Protein AF-A0A7X6XLP9-F1 (afdb_monomer_lite)

Secondary structure (DSSP, 8-state):
--HHHHHHHHHHHHHHHHHHHHHHHHHHHHHHHHHHHHHHT-----S-HHHHHHHHHHHHHHHHHHHHHHHHHHHHHHHHHHHHHHHHHHHHHHHHHHHHSHHHHHHHTTS-S---

pLDDT: mean 77.55, std 15.26, range [49.5, 96.88]

Structure (mmCIF, N/CA/C/O backbone):
data_AF-A0A7X6XLP9-F1
#
_entry.id   AF-A0A7X6XLP9-F1
#
loop_
_atom_site.group_PDB
_atom_site.id
_atom_site.type_symbol
_atom_site.label_atom_id
_atom_site.label_alt_id
_atom_site.label_comp_id
_atom_site.label_asym_id
_atom_site.label_entity_id
_atom_site.label_seq_id
_atom_site.pdbx_PDB_ins_code
_atom_site.Cartn_x
_atom_site.Cartn_y
_atom_site.Cartn_z
_atom_site.occupancy
_atom_site.B_iso_or_equiv
_atom_site.auth_seq_id
_atom_site.auth_comp_id
_atom_site.auth_asym_id
_atom_site.auth_atom_id
_atom_site.pdbx_PDB_model_num
ATOM 1 N N . MET A 1 1 ? -17.662 -9.8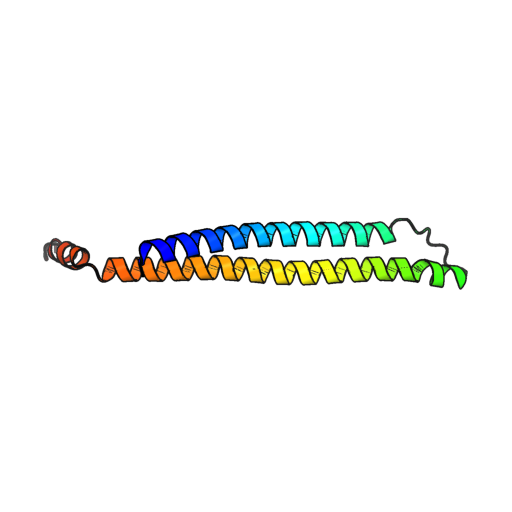88 25.840 1.00 50.38 1 MET A N 1
ATOM 2 C CA . MET A 1 1 ? -16.336 -9.571 25.262 1.00 50.38 1 MET A CA 1
ATOM 3 C C . MET A 1 1 ? -15.877 -8.255 25.860 1.00 50.38 1 MET A C 1
ATOM 5 O O . MET A 1 1 ? -16.664 -7.319 25.852 1.00 50.38 1 MET A O 1
ATOM 9 N N . ASP A 1 2 ? -14.660 -8.183 26.402 1.00 60.69 2 ASP A N 1
ATOM 10 C CA . ASP A 1 2 ? -14.146 -6.932 26.972 1.00 60.69 2 ASP A CA 1
ATOM 11 C C . ASP A 1 2 ? -13.896 -5.907 25.873 1.00 60.69 2 ASP A C 1
ATOM 13 O O . ASP A 1 2 ? -12.973 -6.030 25.066 1.00 60.69 2 ASP A O 1
ATOM 17 N N . VAL A 1 3 ? -14.722 -4.874 25.887 1.00 64.50 3 VAL A N 1
ATOM 18 C CA . VAL A 1 3 ? -14.728 -3.770 24.932 1.00 64.50 3 VAL A CA 1
ATOM 19 C C . VAL A 1 3 ? -13.387 -3.012 24.906 1.00 64.50 3 VAL A C 1
ATOM 21 O O . VAL A 1 3 ? -12.963 -2.498 23.874 1.00 64.50 3 VAL A O 1
ATOM 24 N N . SER A 1 4 ? -12.652 -2.994 26.020 1.00 69.62 4 SER A N 1
ATOM 25 C CA . SER A 1 4 ? -11.305 -2.409 26.088 1.00 69.62 4 SER A CA 1
ATOM 26 C C . SER A 1 4 ? -10.266 -3.209 25.292 1.00 69.62 4 SER A C 1
ATOM 28 O O . SER A 1 4 ? -9.350 -2.633 24.700 1.00 69.62 4 SER A O 1
ATOM 30 N N . ARG A 1 5 ? -10.411 -4.542 25.233 1.00 73.62 5 ARG A N 1
ATOM 31 C CA . ARG A 1 5 ? -9.497 -5.428 24.501 1.00 73.62 5 ARG A CA 1
ATOM 32 C C . ARG A 1 5 ? -9.724 -5.347 22.992 1.00 73.62 5 ARG A C 1
ATOM 34 O O . ARG A 1 5 ? -8.751 -5.412 22.244 1.00 73.62 5 ARG A O 1
ATOM 41 N N . SER A 1 6 ? -10.968 -5.186 22.537 1.00 76.38 6 SER A N 1
ATOM 42 C CA . SER A 1 6 ? -11.282 -5.016 21.109 1.00 76.38 6 SER A CA 1
ATOM 43 C C . SER A 1 6 ? -10.791 -3.672 20.562 1.00 76.38 6 SER A C 1
ATOM 45 O O . SER A 1 6 ? -10.174 -3.655 19.500 1.00 76.38 6 SER A O 1
ATOM 47 N N . VAL A 1 7 ? -10.955 -2.575 21.311 1.00 80.94 7 VAL A N 1
ATOM 48 C CA . VAL A 1 7 ? -10.457 -1.238 20.924 1.00 80.94 7 VAL A CA 1
ATOM 49 C C . VAL A 1 7 ? -8.933 -1.219 20.782 1.00 80.94 7 VAL A C 1
ATOM 51 O O . VAL A 1 7 ? -8.417 -0.776 19.756 1.00 80.94 7 VAL A O 1
ATOM 54 N N . ARG A 1 8 ? -8.197 -1.780 21.755 1.00 82.31 8 ARG A N 1
ATOM 55 C CA . ARG A 1 8 ? -6.728 -1.886 21.664 1.00 82.31 8 ARG A CA 1
ATOM 56 C C . ARG A 1 8 ? -6.277 -2.668 20.432 1.00 82.31 8 ARG A C 1
ATOM 58 O O . ARG A 1 8 ? -5.329 -2.265 19.768 1.00 82.31 8 ARG A O 1
ATOM 65 N N . ARG A 1 9 ? -6.962 -3.773 20.111 1.00 86.00 9 ARG A N 1
ATOM 66 C CA . ARG A 1 9 ? -6.656 -4.579 18.919 1.00 86.00 9 ARG A CA 1
ATOM 67 C C . ARG A 1 9 ? -6.886 -3.790 17.633 1.00 86.00 9 ARG A C 1
ATOM 69 O O . ARG A 1 9 ? -6.021 -3.816 16.768 1.00 86.00 9 ARG A O 1
ATOM 76 N N . LEU A 1 10 ? -7.998 -3.063 17.522 1.00 85.88 10 LEU A N 1
ATOM 77 C CA . LEU A 1 10 ? -8.297 -2.228 16.354 1.00 85.88 10 LEU A CA 1
ATOM 78 C C . LEU A 1 10 ? -7.266 -1.107 16.163 1.00 85.88 10 LEU A C 1
ATOM 80 O O . LEU A 1 10 ? -6.813 -0.886 15.041 1.00 85.88 10 LEU A O 1
ATOM 84 N N . GLN A 1 11 ? -6.818 -0.463 17.245 1.00 87.38 11 GLN A N 1
ATOM 85 C CA . GLN A 1 11 ? -5.723 0.512 17.179 1.00 87.38 11 GLN A CA 1
ATOM 86 C C . GLN A 1 11 ? -4.422 -0.123 16.677 1.00 87.38 11 GLN A C 1
ATOM 88 O O . GLN A 1 11 ? -3.792 0.410 15.764 1.00 87.38 11 GLN A O 1
ATOM 93 N N . SER A 1 12 ? -4.032 -1.282 17.218 1.00 88.38 12 SER A N 1
ATOM 94 C CA . SER A 1 12 ? -2.840 -2.000 16.748 1.00 88.38 12 SER A CA 1
ATOM 95 C C . SER A 1 12 ? -2.950 -2.416 15.277 1.00 88.38 12 SER A C 1
ATOM 97 O O . SER A 1 12 ? -1.970 -2.305 14.545 1.00 88.38 12 SER A O 1
ATOM 99 N N . ILE A 1 13 ? -4.134 -2.841 14.824 1.00 91.25 13 ILE A N 1
ATOM 100 C CA . ILE A 1 13 ? -4.395 -3.191 13.421 1.00 91.25 13 ILE A CA 1
ATOM 101 C C . ILE A 1 13 ? -4.268 -1.959 12.518 1.00 91.25 13 ILE A C 1
ATOM 103 O O . ILE A 1 13 ? -3.624 -2.052 11.479 1.00 91.25 13 ILE A O 1
ATOM 107 N N . SER A 1 14 ? -4.812 -0.802 12.912 1.00 89.81 14 SER A N 1
ATOM 108 C CA . SER A 1 14 ? -4.672 0.452 12.151 1.00 89.81 14 SER A CA 1
ATOM 109 C C . SER A 1 14 ? -3.203 0.864 11.996 1.00 89.81 14 SER A C 1
ATOM 111 O O . SER A 1 14 ? -2.755 1.186 10.894 1.00 89.81 14 SER A O 1
ATOM 113 N N . VAL A 1 15 ? -2.418 0.785 13.076 1.00 91.31 15 VAL A N 1
ATOM 114 C CA . VAL A 1 15 ? -0.975 1.065 13.027 1.00 91.31 15 VAL A CA 1
ATOM 115 C C . VAL A 1 15 ? -0.256 0.060 12.124 1.00 91.31 15 VAL A C 1
ATOM 117 O O . VAL A 1 15 ? 0.549 0.461 11.286 1.00 91.31 15 VAL A O 1
ATOM 120 N N . GLY A 1 16 ? -0.576 -1.231 12.244 1.00 91.44 16 GLY A N 1
ATOM 121 C CA . GLY A 1 16 ? -0.025 -2.278 11.383 1.00 91.44 16 GLY A CA 1
ATOM 122 C C . GLY A 1 16 ? -0.346 -2.053 9.903 1.00 91.44 16 GLY A C 1
ATOM 123 O O . GLY A 1 16 ? 0.552 -2.122 9.071 1.00 91.44 16 GLY A O 1
ATOM 124 N N . LEU A 1 17 ? -1.593 -1.704 9.573 1.00 91.38 17 LEU A N 1
ATOM 125 C CA . LEU A 1 17 ? -2.024 -1.383 8.209 1.00 91.38 17 LEU A CA 1
ATOM 126 C C . LEU A 1 17 ? -1.254 -0.196 7.626 1.00 91.38 17 LEU A C 1
ATOM 128 O O . LEU A 1 17 ? -0.844 -0.264 6.471 1.00 91.38 17 LEU A O 1
ATOM 132 N N . ARG A 1 18 ? -0.991 0.854 8.417 1.00 92.12 18 ARG A N 1
ATOM 133 C CA . ARG A 1 18 ? -0.147 1.981 7.980 1.00 92.12 18 ARG A CA 1
ATOM 134 C C . ARG A 1 18 ? 1.274 1.535 7.654 1.00 92.12 18 ARG A C 1
ATOM 136 O O . ARG A 1 18 ? 1.797 1.912 6.610 1.00 92.12 18 ARG A O 1
ATOM 143 N N . TRP A 1 19 ? 1.890 0.722 8.511 1.00 95.50 19 TRP A N 1
ATOM 144 C CA . TRP A 1 19 ? 3.225 0.178 8.243 1.00 95.50 19 TRP A CA 1
ATOM 145 C C . TRP A 1 19 ? 3.252 -0.673 6.974 1.00 95.50 19 TRP A C 1
ATOM 147 O O . TRP A 1 19 ? 4.118 -0.477 6.124 1.00 95.50 19 TRP A O 1
ATOM 157 N N . VAL A 1 20 ? 2.275 -1.567 6.811 1.00 93.88 20 VAL A N 1
ATOM 158 C CA . VAL A 1 20 ? 2.142 -2.397 5.607 1.00 93.88 20 VAL A CA 1
ATOM 159 C C . VAL A 1 20 ? 1.946 -1.528 4.366 1.00 93.88 20 VAL A C 1
ATOM 161 O O . VAL A 1 20 ? 2.590 -1.785 3.354 1.00 93.88 20 VAL A O 1
ATOM 164 N N . ALA A 1 21 ? 1.135 -0.469 4.442 1.00 93.31 21 ALA A N 1
ATOM 165 C CA . ALA A 1 21 ? 0.962 0.471 3.341 1.00 93.31 21 ALA A CA 1
ATOM 166 C C . ALA A 1 21 ? 2.312 1.069 2.916 1.00 93.31 21 ALA A C 1
ATOM 168 O O . ALA A 1 21 ? 2.682 0.985 1.747 1.00 93.31 21 ALA A O 1
ATOM 169 N N . TRP A 1 22 ? 3.091 1.611 3.854 1.00 95.75 22 TRP A N 1
ATOM 170 C CA . TRP A 1 22 ? 4.401 2.185 3.534 1.00 95.75 22 TRP A CA 1
ATOM 171 C C . TRP A 1 22 ? 5.369 1.168 2.923 1.00 95.75 22 TRP A C 1
ATOM 173 O O . TRP A 1 22 ? 6.080 1.505 1.979 1.00 95.75 22 TRP A O 1
ATOM 183 N N . ILE A 1 23 ? 5.357 -0.081 3.393 1.00 94.19 23 ILE A N 1
ATOM 184 C CA . ILE A 1 23 ? 6.155 -1.162 2.797 1.00 94.19 23 ILE A CA 1
ATOM 185 C C . ILE A 1 23 ? 5.721 -1.418 1.348 1.00 94.19 23 ILE A C 1
ATOM 187 O O . ILE A 1 23 ? 6.572 -1.492 0.463 1.00 94.19 23 ILE A O 1
ATOM 191 N N . VAL A 1 24 ? 4.412 -1.506 1.087 1.00 93.75 24 VAL A N 1
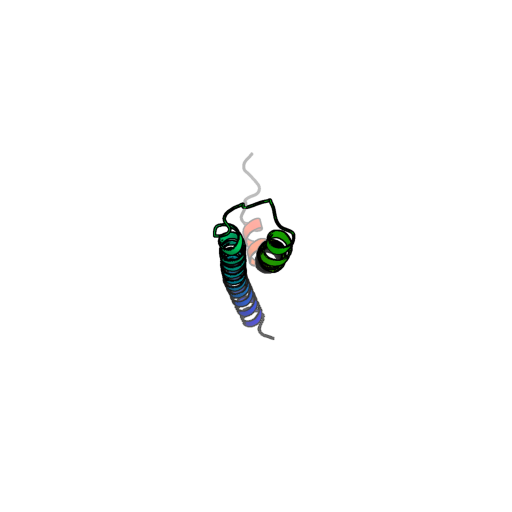ATOM 192 C CA . VAL A 1 24 ? 3.867 -1.684 -0.269 1.00 93.75 24 VAL A CA 1
ATOM 193 C C . VAL A 1 24 ? 4.313 -0.547 -1.186 1.00 93.75 24 VAL A C 1
ATOM 195 O O . VAL A 1 24 ? 4.748 -0.811 -2.306 1.00 93.75 24 VAL A O 1
ATOM 198 N N . LEU A 1 25 ? 4.275 0.700 -0.709 1.00 93.50 25 LEU A N 1
ATOM 199 C CA . LEU A 1 25 ? 4.726 1.851 -1.489 1.00 93.50 25 LEU A CA 1
ATOM 200 C C . LEU A 1 25 ? 6.217 1.755 -1.831 1.00 93.50 25 LEU A C 1
ATOM 202 O O . LEU A 1 25 ? 6.592 1.961 -2.982 1.00 93.50 25 LEU A O 1
ATOM 206 N N . VAL A 1 26 ? 7.066 1.408 -0.861 1.00 95.00 26 VAL A N 1
ATOM 207 C CA . VAL A 1 26 ? 8.512 1.249 -1.092 1.00 95.00 26 VAL A CA 1
ATOM 208 C C . VAL A 1 26 ? 8.778 0.160 -2.130 1.00 95.00 26 VAL A C 1
ATOM 210 O O . VAL A 1 26 ? 9.541 0.384 -3.066 1.00 95.00 26 VAL A O 1
ATOM 213 N N . VAL A 1 27 ? 8.120 -0.996 -2.016 1.00 92.50 27 VAL A N 1
ATOM 214 C CA . VAL A 1 27 ? 8.260 -2.096 -2.986 1.00 92.50 27 VAL A CA 1
ATOM 215 C C . VAL A 1 27 ? 7.804 -1.662 -4.382 1.00 92.50 27 VAL A C 1
ATOM 217 O O . VAL A 1 27 ? 8.496 -1.937 -5.362 1.00 92.50 27 VAL A O 1
ATOM 220 N N . ALA A 1 28 ? 6.686 -0.941 -4.479 1.00 91.50 28 ALA A N 1
ATOM 221 C CA . ALA A 1 28 ? 6.173 -0.419 -5.743 1.00 91.50 28 ALA A CA 1
ATOM 222 C C . ALA A 1 28 ? 7.151 0.570 -6.399 1.00 91.50 28 ALA A C 1
ATOM 224 O O . ALA A 1 28 ? 7.394 0.493 -7.602 1.00 91.50 28 ALA A O 1
ATOM 225 N N . VAL A 1 29 ? 7.757 1.465 -5.611 1.00 92.69 29 VAL A N 1
ATOM 226 C CA . VAL A 1 29 ? 8.782 2.409 -6.085 1.00 92.69 29 VAL A CA 1
ATOM 227 C C . VAL A 1 29 ? 10.028 1.669 -6.569 1.00 92.69 29 VAL A C 1
ATOM 229 O O . VAL A 1 29 ? 10.536 1.974 -7.646 1.00 92.69 29 VAL A O 1
ATOM 232 N N . ILE A 1 30 ? 10.507 0.669 -5.823 1.00 91.38 30 ILE A N 1
ATOM 233 C CA . ILE A 1 30 ? 11.665 -0.138 -6.234 1.00 91.38 30 ILE A CA 1
ATOM 234 C C . ILE A 1 30 ? 11.380 -0.845 -7.563 1.00 91.38 30 ILE A C 1
ATOM 236 O O . ILE A 1 30 ? 12.219 -0.794 -8.459 1.00 91.38 30 ILE A O 1
ATOM 240 N N . ALA A 1 31 ? 10.196 -1.444 -7.725 1.00 86.06 31 ALA A N 1
ATOM 241 C CA . ALA A 1 31 ? 9.790 -2.093 -8.972 1.00 86.06 31 ALA A CA 1
ATOM 242 C C . ALA A 1 31 ? 9.727 -1.114 -10.160 1.00 86.06 31 ALA A C 1
ATOM 244 O O . ALA A 1 31 ? 10.101 -1.464 -11.280 1.00 86.06 31 ALA A O 1
ATOM 245 N N . ALA A 1 32 ? 9.297 0.128 -9.919 1.00 87.31 32 ALA A N 1
ATOM 246 C CA . ALA A 1 32 ? 9.303 1.180 -10.931 1.00 87.31 32 ALA A CA 1
ATOM 247 C C . ALA A 1 32 ? 10.732 1.539 -11.364 1.00 87.31 32 ALA A C 1
ATOM 249 O O . ALA A 1 32 ? 11.015 1.641 -12.557 1.00 87.31 32 ALA A O 1
ATOM 250 N N . ILE A 1 33 ? 11.642 1.706 -10.397 1.00 87.25 33 ILE A N 1
ATOM 251 C CA . ILE A 1 33 ? 13.043 2.068 -10.647 1.00 87.25 33 ILE A CA 1
ATOM 252 C C . ILE A 1 33 ? 13.760 0.954 -11.413 1.00 87.25 33 ILE A C 1
ATOM 254 O O . ILE A 1 33 ? 14.440 1.237 -12.399 1.00 87.25 33 ILE A O 1
ATOM 258 N N . THR A 1 34 ? 13.598 -0.307 -11.004 1.00 84.31 34 THR A N 1
ATOM 259 C CA . THR A 1 34 ? 14.219 -1.444 -11.700 1.00 84.31 34 THR A CA 1
ATOM 260 C C . THR A 1 34 ? 13.663 -1.610 -13.113 1.00 84.31 34 THR A C 1
ATOM 262 O O . THR A 1 34 ? 14.434 -1.838 -14.045 1.00 84.31 34 THR A O 1
ATOM 265 N N . GLY A 1 35 ? 12.355 -1.410 -13.305 1.00 79.56 35 GLY A N 1
ATOM 266 C CA . GLY A 1 35 ? 11.731 -1.388 -14.629 1.00 79.56 35 GLY A CA 1
ATOM 267 C C . GLY A 1 35 ? 12.240 -0.247 -15.519 1.00 79.56 35 GLY A C 1
ATOM 268 O O . GLY A 1 35 ? 12.481 -0.456 -16.705 1.00 79.56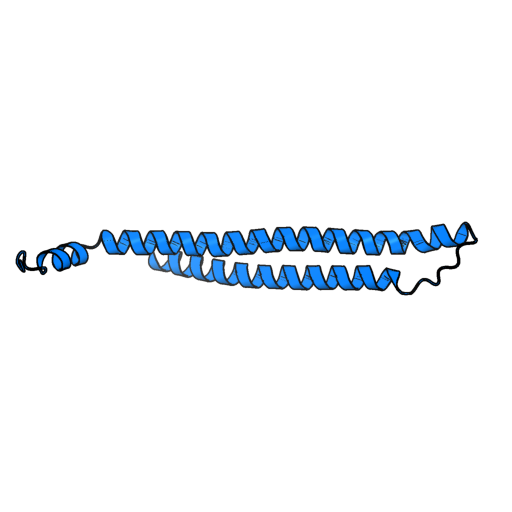 35 GLY A O 1
ATOM 269 N N . ALA A 1 36 ? 12.460 0.946 -14.957 1.00 75.81 36 ALA A N 1
ATOM 270 C CA . ALA A 1 36 ? 12.971 2.103 -15.694 1.00 75.81 36 ALA A CA 1
ATOM 271 C C . ALA A 1 36 ? 14.449 1.947 -16.097 1.00 75.81 36 ALA A C 1
ATOM 273 O O . ALA A 1 36 ? 14.817 2.281 -17.223 1.00 75.81 36 ALA A O 1
ATOM 274 N N . GLN A 1 37 ? 15.292 1.393 -15.218 1.00 73.75 37 GLN A N 1
ATOM 275 C CA . GLN A 1 37 ? 16.711 1.152 -15.515 1.00 73.75 37 GLN A CA 1
ATOM 276 C C . GLN A 1 37 ? 16.919 0.164 -16.668 1.00 73.75 37 GLN A C 1
ATOM 278 O O . GLN A 1 37 ? 17.899 0.292 -17.399 1.00 73.75 37 GLN A O 1
ATOM 283 N N . ALA A 1 38 ? 15.986 -0.768 -16.893 1.00 64.88 38 ALA A N 1
ATOM 284 C CA . ALA A 1 38 ? 16.040 -1.677 -18.037 1.00 64.88 38 ALA A CA 1
ATOM 285 C C . ALA A 1 38 ? 16.050 -0.937 -19.393 1.00 64.88 38 ALA A C 1
ATOM 287 O O . ALA A 1 38 ? 16.580 -1.461 -20.369 1.00 64.88 38 ALA A O 1
ATOM 288 N N . ILE A 1 39 ? 15.509 0.288 -19.456 1.00 61.69 39 ILE A N 1
ATOM 289 C CA . ILE A 1 39 ? 15.409 1.102 -20.678 1.00 61.69 39 ILE A CA 1
ATOM 290 C C . ILE A 1 39 ? 16.713 1.863 -20.967 1.00 61.69 39 ILE A C 1
ATOM 292 O O . ILE A 1 39 ? 17.066 2.062 -22.128 1.00 61.69 39 ILE A O 1
ATOM 296 N N . SER A 1 40 ? 17.451 2.281 -19.933 1.00 60.41 40 SER A N 1
ATOM 297 C CA . SER A 1 40 ? 18.574 3.225 -20.065 1.00 60.41 40 SER A CA 1
ATOM 298 C C . SER A 1 40 ? 19.851 2.655 -20.696 1.00 60.41 40 SER A C 1
ATOM 300 O O . SER A 1 40 ? 20.722 3.434 -21.071 1.00 60.41 40 SER A O 1
ATOM 302 N N . PHE A 1 41 ? 19.984 1.333 -20.840 1.00 58.62 41 PHE A N 1
ATOM 303 C CA . PHE A 1 41 ? 21.208 0.694 -21.354 1.00 58.62 41 PHE A CA 1
ATOM 304 C C . PHE A 1 41 ? 21.157 0.311 -22.840 1.00 58.62 41 PHE A C 1
ATOM 306 O O . PHE A 1 41 ? 22.080 -0.336 -23.333 1.00 58.62 41 PHE A O 1
ATOM 313 N N . VAL A 1 42 ? 20.107 0.695 -23.570 1.00 57.31 42 VAL A N 1
ATOM 314 C CA . VAL A 1 42 ? 19.966 0.341 -24.990 1.00 57.31 42 VAL A CA 1
ATOM 315 C C . VAL A 1 42 ? 20.446 1.491 -25.871 1.00 57.31 42 VAL A C 1
ATOM 317 O O . VAL A 1 42 ? 19.742 2.498 -25.974 1.00 57.31 42 VAL A O 1
ATOM 320 N N . PRO A 1 43 ? 21.602 1.371 -26.549 1.00 58.22 43 PRO A N 1
ATOM 321 C CA . PRO A 1 43 ? 21.954 2.310 -27.603 1.00 58.22 43 PRO A CA 1
ATOM 322 C C . PRO A 1 43 ? 20.888 2.257 -28.707 1.00 58.22 43 PRO A C 1
ATOM 324 O O . PRO A 1 43 ? 20.506 1.187 -29.190 1.00 58.22 43 PRO A O 1
ATOM 327 N N . VAL A 1 44 ? 20.365 3.429 -29.074 1.00 59.25 44 VAL A N 1
ATOM 328 C CA . VAL A 1 44 ? 19.326 3.584 -30.098 1.00 59.25 44 VAL A CA 1
ATOM 329 C C . VAL A 1 44 ? 19.969 3.432 -31.475 1.00 59.25 44 VAL A C 1
ATOM 331 O O . VAL A 1 44 ? 20.205 4.414 -32.164 1.00 59.25 44 VAL A O 1
ATOM 334 N N . ASP A 1 45 ? 20.255 2.196 -31.872 1.00 61.72 45 ASP A N 1
ATOM 335 C CA . ASP A 1 45 ? 20.603 1.874 -33.255 1.00 61.72 45 ASP A CA 1
ATOM 336 C C . ASP A 1 45 ? 19.330 1.376 -33.957 1.00 61.72 45 ASP A C 1
ATOM 338 O O . ASP A 1 45 ? 18.713 0.382 -33.546 1.00 61.72 45 ASP A O 1
ATOM 342 N N . VAL A 1 46 ? 18.818 2.173 -34.896 1.00 57.38 46 VAL A N 1
ATOM 343 C CA . VAL A 1 46 ? 17.438 2.090 -35.419 1.00 57.38 46 VAL A CA 1
ATOM 344 C C . VAL A 1 46 ? 17.302 1.248 -36.690 1.00 57.38 46 VAL A C 1
ATOM 346 O O . VAL A 1 46 ? 16.181 0.959 -37.097 1.00 57.38 46 VAL A O 1
ATOM 349 N N . ASP A 1 47 ? 18.403 0.752 -37.252 1.00 60.41 47 ASP A N 1
ATOM 350 C CA . ASP A 1 47 ? 18.414 0.314 -38.655 1.00 60.41 47 ASP A CA 1
ATOM 351 C C . ASP A 1 47 ? 18.325 -1.205 -38.892 1.00 60.41 47 ASP A C 1
ATOM 353 O O . ASP A 1 47 ? 18.614 -1.686 -39.985 1.00 60.41 47 ASP A O 1
ATOM 357 N N . SER A 1 48 ? 17.887 -2.013 -37.918 1.00 60.06 48 SER A N 1
ATOM 358 C CA . SER A 1 48 ? 17.753 -3.463 -38.139 1.00 60.06 48 SER A CA 1
ATOM 359 C C . SER A 1 48 ? 16.532 -4.095 -37.468 1.00 60.06 48 SER A C 1
ATOM 361 O O . SER A 1 48 ? 16.201 -3.806 -36.326 1.00 60.06 48 SER A O 1
ATOM 363 N N . VAL A 1 49 ? 15.870 -5.037 -38.151 1.00 57.94 49 VAL A N 1
ATOM 364 C CA . VAL A 1 49 ? 14.760 -5.845 -37.593 1.00 57.94 49 VAL A CA 1
ATOM 365 C C . VAL A 1 49 ? 15.205 -6.619 -36.335 1.00 57.94 49 VAL A C 1
ATOM 367 O O . VAL A 1 49 ? 14.408 -6.858 -35.426 1.00 57.94 49 VAL A O 1
ATOM 370 N N . SER A 1 50 ? 16.503 -6.924 -36.221 1.00 60.97 50 SER A N 1
ATOM 371 C CA . SER A 1 50 ? 17.137 -7.455 -35.008 1.00 60.97 50 SER A CA 1
ATOM 372 C C . SER A 1 50 ? 17.104 -6.490 -33.817 1.00 60.97 50 SER A C 1
ATOM 374 O O . SER A 1 50 ? 17.031 -6.949 -32.678 1.00 60.97 50 SER A O 1
ATOM 376 N N . SER A 1 51 ? 17.104 -5.171 -34.041 1.00 62.62 51 SER A N 1
ATOM 377 C CA . SER A 1 51 ? 17.045 -4.172 -32.966 1.00 62.62 51 SER A CA 1
ATOM 378 C C . SER A 1 51 ? 15.650 -4.063 -32.340 1.00 62.62 51 SER A C 1
ATOM 380 O O . SER A 1 51 ? 15.536 -3.775 -31.151 1.00 62.62 51 SER A O 1
ATOM 382 N N . ILE A 1 52 ? 14.584 -4.370 -33.089 1.00 64.19 52 ILE A N 1
ATOM 383 C CA . ILE A 1 52 ? 13.204 -4.390 -32.575 1.00 64.19 52 ILE A CA 1
ATOM 384 C C . ILE A 1 52 ? 12.989 -5.595 -31.650 1.00 64.19 52 ILE A C 1
ATOM 386 O O . ILE A 1 52 ? 12.488 -5.436 -30.536 1.00 64.19 52 ILE A O 1
ATOM 390 N N . LEU A 1 53 ? 13.425 -6.791 -32.068 1.00 62.50 53 LEU A N 1
ATOM 391 C CA . LEU A 1 53 ? 13.348 -8.008 -31.245 1.00 62.50 53 LEU A CA 1
ATOM 392 C C . LEU A 1 53 ? 14.181 -7.888 -29.956 1.00 62.50 53 LEU A C 1
ATOM 394 O O . LEU A 1 53 ? 13.744 -8.354 -28.906 1.00 62.50 53 LEU A O 1
ATOM 398 N N . ALA A 1 54 ? 15.325 -7.196 -30.003 1.00 62.81 54 ALA A N 1
ATOM 399 C CA . ALA A 1 54 ? 16.153 -6.918 -28.827 1.00 62.81 54 ALA A CA 1
ATOM 400 C C . ALA A 1 54 ? 15.511 -5.930 -27.827 1.00 62.81 54 ALA A C 1
ATOM 402 O O . ALA A 1 54 ? 15.854 -5.938 -26.647 1.00 62.81 54 ALA A O 1
ATOM 403 N N . ARG A 1 55 ? 14.559 -5.093 -28.269 1.00 63.50 55 ARG A N 1
ATOM 404 C CA . ARG A 1 55 ? 13.869 -4.094 -27.430 1.00 63.50 55 ARG A CA 1
ATOM 405 C C . ARG A 1 55 ? 12.589 -4.619 -26.769 1.00 63.50 55 ARG A C 1
ATOM 407 O O . ARG A 1 55 ? 12.155 -4.041 -25.776 1.00 63.50 55 ARG A O 1
ATOM 414 N N . LEU A 1 56 ? 11.993 -5.708 -27.264 1.00 66.38 56 LEU A N 1
ATOM 415 C CA . LEU A 1 56 ? 10.758 -6.288 -26.708 1.00 66.38 56 LEU A CA 1
ATOM 416 C C . LEU A 1 56 ? 10.843 -6.649 -25.208 1.00 66.38 56 LEU A C 1
ATOM 418 O O . LEU A 1 56 ? 9.921 -6.286 -24.475 1.00 66.38 56 LEU A O 1
ATOM 422 N N . PRO A 1 57 ? 11.921 -7.283 -24.700 1.00 66.88 57 PRO A N 1
ATOM 423 C CA . PRO A 1 57 ? 12.050 -7.578 -23.268 1.00 66.88 57 PRO A CA 1
ATOM 424 C C . PRO A 1 57 ? 12.139 -6.311 -22.405 1.00 66.88 57 PRO A C 1
ATOM 426 O O . PRO A 1 57 ? 11.709 -6.297 -21.255 1.00 66.88 57 PRO A O 1
ATOM 429 N N . ILE A 1 58 ? 12.673 -5.232 -22.977 1.00 66.19 58 ILE A N 1
ATOM 430 C CA . ILE A 1 58 ? 12.964 -3.967 -22.297 1.00 66.19 58 ILE A CA 1
ATOM 431 C C . ILE A 1 58 ? 11.710 -3.098 -22.219 1.00 66.19 58 ILE A C 1
ATOM 433 O O . ILE A 1 58 ? 11.376 -2.590 -21.151 1.00 66.19 58 ILE A O 1
ATOM 437 N N . LEU A 1 59 ? 10.956 -3.018 -23.319 1.00 65.56 59 LEU A N 1
ATOM 438 C CA . LEU A 1 59 ? 9.596 -2.477 -23.327 1.00 65.56 59 LEU A CA 1
ATOM 439 C C . LEU A 1 59 ? 8.692 -3.262 -22.366 1.00 65.56 59 LEU A C 1
ATOM 441 O O . LEU A 1 59 ? 7.965 -2.655 -21.585 1.00 65.56 59 LEU A O 1
ATOM 445 N N . GLY A 1 60 ? 8.804 -4.594 -22.344 1.00 72.38 60 GLY A N 1
ATOM 446 C CA . GLY A 1 60 ? 8.098 -5.446 -21.385 1.00 72.38 60 GLY A CA 1
ATOM 447 C C . GLY A 1 60 ? 8.429 -5.111 -19.927 1.00 72.38 60 GLY A C 1
ATOM 448 O O . GLY A 1 60 ? 7.518 -4.942 -19.117 1.00 72.38 60 GLY A O 1
ATOM 449 N N . GLY A 1 61 ? 9.713 -4.958 -19.590 1.00 74.75 61 GLY A N 1
ATOM 450 C CA . GLY A 1 61 ? 10.169 -4.602 -18.241 1.00 74.75 61 GLY A CA 1
ATOM 451 C C . GLY A 1 61 ? 9.717 -3.210 -17.792 1.00 74.75 61 GLY A C 1
ATOM 452 O O . GLY A 1 61 ? 9.226 -3.050 -16.674 1.00 74.75 61 GLY A O 1
ATOM 453 N N . ALA A 1 62 ? 9.792 -2.226 -18.688 1.00 76.81 62 ALA A N 1
ATOM 454 C CA . ALA A 1 62 ? 9.324 -0.863 -18.457 1.00 76.81 62 ALA A CA 1
ATOM 455 C C . ALA A 1 62 ? 7.819 -0.806 -18.178 1.00 76.81 62 ALA A C 1
ATOM 457 O O . ALA A 1 62 ? 7.379 -0.269 -17.160 1.00 76.81 62 ALA A O 1
ATOM 458 N N . THR A 1 63 ? 7.021 -1.395 -19.071 1.00 83.69 63 THR A N 1
ATOM 459 C CA . THR A 1 63 ? 5.564 -1.420 -18.939 1.00 83.69 63 THR A CA 1
ATOM 460 C C . THR A 1 63 ? 5.144 -2.199 -17.697 1.00 83.69 63 THR A C 1
ATOM 462 O O . THR A 1 63 ? 4.280 -1.735 -16.957 1.00 83.69 63 THR A O 1
ATOM 465 N N . THR A 1 64 ? 5.791 -3.331 -17.407 1.00 84.50 64 THR A N 1
ATOM 466 C CA . THR A 1 64 ? 5.513 -4.112 -16.192 1.00 84.50 64 THR A CA 1
ATOM 467 C C . THR A 1 64 ? 5.841 -3.312 -14.933 1.00 84.50 64 THR A C 1
ATOM 469 O O . THR A 1 64 ? 5.017 -3.262 -14.023 1.00 84.50 64 THR A O 1
ATOM 472 N N . GLY A 1 65 ? 6.988 -2.625 -14.886 1.00 85.81 65 GLY A N 1
ATOM 473 C CA . GLY A 1 65 ? 7.368 -1.772 -13.755 1.00 85.81 65 GLY A CA 1
ATOM 474 C C . GLY A 1 65 ? 6.364 -0.643 -13.503 1.00 85.81 65 GLY A C 1
ATOM 475 O O . GLY A 1 65 ? 5.964 -0.418 -12.362 1.00 85.81 65 GLY A O 1
ATOM 476 N N . ILE A 1 66 ? 5.883 0.010 -14.566 1.00 87.75 66 ILE A N 1
ATOM 477 C CA . ILE A 1 66 ? 4.849 1.054 -14.480 1.00 87.75 66 ILE A CA 1
ATOM 478 C C . ILE A 1 66 ? 3.523 0.479 -13.965 1.00 87.75 66 ILE A C 1
ATOM 480 O O . ILE A 1 66 ? 2.906 1.061 -13.075 1.00 87.75 66 ILE A O 1
ATOM 484 N N . LEU A 1 67 ? 3.079 -0.668 -14.487 1.00 90.56 67 LEU A N 1
ATOM 485 C CA . LEU A 1 67 ? 1.829 -1.297 -14.052 1.00 90.56 67 LEU A CA 1
ATOM 486 C C . LEU A 1 67 ? 1.889 -1.730 -12.583 1.00 90.56 67 LEU A C 1
ATOM 488 O O . LEU A 1 67 ? 0.942 -1.487 -11.835 1.00 90.56 67 LEU A O 1
ATOM 492 N N . VAL A 1 68 ? 3.010 -2.317 -12.153 1.00 90.69 68 VAL A N 1
ATOM 493 C CA . VAL A 1 68 ? 3.238 -2.692 -10.751 1.00 90.69 68 VAL A CA 1
ATOM 494 C C . VAL A 1 68 ? 3.246 -1.456 -9.854 1.00 90.69 68 VAL A C 1
ATOM 496 O O . VAL A 1 68 ? 2.641 -1.483 -8.784 1.00 90.69 68 VAL A O 1
ATOM 499 N N . PHE A 1 69 ? 3.862 -0.355 -10.295 1.00 90.94 69 PHE A N 1
ATOM 500 C CA . PHE A 1 69 ? 3.846 0.906 -9.558 1.00 90.94 69 PHE A CA 1
ATOM 501 C C . PHE A 1 69 ? 2.429 1.454 -9.377 1.00 90.94 69 PHE A C 1
ATOM 503 O O . PHE A 1 69 ? 2.034 1.771 -8.258 1.00 90.94 69 PHE A O 1
ATOM 510 N N . LEU A 1 70 ? 1.643 1.520 -10.456 1.00 94.88 70 LEU A N 1
ATOM 511 C CA . LEU A 1 70 ? 0.264 2.007 -10.406 1.00 94.88 70 LEU A CA 1
ATOM 512 C C . LEU A 1 70 ? -0.615 1.127 -9.510 1.00 94.88 70 LEU A C 1
ATOM 514 O O . LEU A 1 70 ? -1.345 1.647 -8.668 1.00 94.88 70 LEU A O 1
ATOM 518 N N . ALA A 1 71 ? -0.510 -0.198 -9.638 1.00 93.69 71 ALA A N 1
ATOM 519 C CA . ALA A 1 71 ? -1.229 -1.133 -8.778 1.00 93.69 71 ALA A CA 1
ATOM 520 C C . ALA A 1 71 ? -0.820 -0.977 -7.303 1.00 93.69 71 ALA A C 1
ATOM 522 O O . ALA A 1 71 ? -1.677 -0.942 -6.419 1.00 93.69 71 ALA A O 1
ATOM 523 N N . GLY A 1 72 ? 0.480 -0.823 -7.036 1.00 93.81 72 GLY A N 1
ATOM 524 C CA . GLY A 1 72 ? 1.011 -0.570 -5.700 1.00 93.81 72 GLY A CA 1
ATOM 525 C C . GLY A 1 72 ? 0.533 0.756 -5.107 1.00 93.81 72 GLY A C 1
ATOM 526 O O . GLY A 1 72 ? 0.207 0.805 -3.925 1.00 93.81 72 GLY A O 1
ATOM 527 N N . LEU A 1 73 ? 0.415 1.807 -5.923 1.00 95.38 73 LEU A N 1
ATOM 528 C CA . LEU A 1 73 ? -0.095 3.113 -5.505 1.00 95.38 73 LEU A CA 1
ATOM 529 C C . LEU A 1 73 ? -1.582 3.043 -5.143 1.00 95.38 73 LEU A C 1
ATOM 531 O O . LEU A 1 73 ? -1.981 3.546 -4.095 1.00 95.38 73 LEU A O 1
ATOM 535 N N . VAL A 1 74 ? -2.395 2.361 -5.954 1.00 96.88 74 VAL A N 1
ATOM 536 C CA . VAL A 1 74 ? -3.812 2.118 -5.635 1.00 96.88 74 VAL A CA 1
ATOM 537 C C . VAL A 1 74 ? -3.939 1.322 -4.334 1.00 96.88 74 VAL A C 1
ATOM 539 O O . VAL A 1 74 ? -4.678 1.724 -3.435 1.00 96.88 74 VAL A O 1
ATOM 542 N N . GLN A 1 75 ? -3.177 0.236 -4.189 1.00 94.81 75 GLN A N 1
ATOM 543 C CA . GLN A 1 75 ? -3.186 -0.587 -2.979 1.00 94.81 75 GLN A CA 1
ATOM 544 C C . GLN A 1 75 ? -2.736 0.202 -1.741 1.00 94.81 75 GLN A C 1
ATOM 546 O O . GLN A 1 75 ? -3.314 0.050 -0.665 1.00 94.81 75 GLN A O 1
ATOM 551 N N . TRP A 1 76 ? -1.732 1.069 -1.884 1.00 95.38 76 TRP A N 1
ATOM 552 C CA . TRP A 1 76 ? -1.265 1.958 -0.823 1.00 95.38 76 TRP A CA 1
ATOM 553 C C . TRP A 1 76 ? -2.372 2.900 -0.339 1.00 95.38 76 TRP A C 1
ATOM 555 O O . TRP A 1 76 ? -2.616 2.977 0.867 1.00 95.38 76 TRP A O 1
ATOM 565 N N . VAL A 1 77 ? -3.091 3.546 -1.266 1.00 96.44 77 VAL A N 1
ATOM 566 C CA . VAL A 1 77 ? -4.232 4.417 -0.939 1.00 96.44 77 VAL A CA 1
ATOM 567 C C . VAL A 1 77 ? -5.323 3.638 -0.205 1.00 96.44 77 VAL A C 1
ATOM 569 O O . VAL A 1 77 ? -5.816 4.103 0.820 1.00 96.44 77 VAL A O 1
ATOM 572 N N . VAL A 1 78 ? -5.670 2.436 -0.675 1.00 96.06 78 VAL A N 1
ATOM 573 C CA . VAL A 1 78 ? -6.692 1.591 -0.032 1.00 96.06 78 VAL A CA 1
ATOM 574 C C . VAL A 1 78 ? -6.289 1.220 1.396 1.00 96.06 78 VAL A C 1
ATOM 576 O O . VAL A 1 78 ? -7.095 1.348 2.317 1.00 96.06 78 VAL A O 1
ATOM 579 N N . LEU A 1 79 ? -5.043 0.792 1.612 1.00 94.25 79 LEU A N 1
ATOM 580 C CA . LEU A 1 79 ? -4.554 0.415 2.940 1.00 94.25 79 LEU A CA 1
ATOM 581 C C . LEU A 1 79 ? -4.530 1.603 3.910 1.00 94.25 79 LEU A C 1
ATOM 583 O O . LEU A 1 79 ? -4.904 1.445 5.074 1.00 94.25 79 LEU A O 1
ATOM 587 N N . LEU A 1 80 ? -4.135 2.790 3.438 1.00 93.75 80 LEU A N 1
ATOM 588 C CA . LEU A 1 80 ? -4.191 4.013 4.239 1.00 93.75 80 LEU A CA 1
ATOM 589 C C . LEU A 1 80 ? -5.628 4.407 4.578 1.00 93.75 80 LEU A C 1
ATOM 591 O O . LEU A 1 80 ? -5.920 4.654 5.747 1.00 93.75 80 LEU A O 1
ATOM 595 N N . ALA A 1 81 ? -6.528 4.394 3.595 1.00 93.88 81 ALA A N 1
ATOM 596 C CA . ALA A 1 81 ? -7.936 4.710 3.803 1.00 93.88 81 ALA A CA 1
ATOM 597 C C . ALA A 1 81 ? -8.590 3.755 4.813 1.00 93.88 81 ALA A C 1
ATOM 599 O O . ALA A 1 81 ? -9.342 4.194 5.680 1.00 93.88 81 ALA A O 1
ATOM 600 N N . LEU A 1 82 ? -8.263 2.459 4.768 1.00 93.88 82 LEU A N 1
ATOM 601 C CA . LEU A 1 82 ? -8.723 1.488 5.765 1.00 93.88 82 LEU A CA 1
ATOM 602 C C . LEU A 1 82 ? -8.161 1.785 7.158 1.00 93.88 82 LEU A C 1
ATOM 604 O O . LEU A 1 82 ? -8.899 1.743 8.144 1.00 93.88 82 LEU A O 1
ATOM 608 N N . ALA A 1 83 ? -6.869 2.100 7.259 1.00 91.56 83 ALA A N 1
ATOM 609 C CA . ALA A 1 83 ? -6.253 2.423 8.540 1.00 91.56 83 ALA A CA 1
ATOM 610 C C . ALA A 1 83 ? -6.869 3.675 9.180 1.00 91.56 83 ALA A C 1
ATOM 612 O O . ALA A 1 83 ? -7.099 3.687 10.393 1.00 91.56 83 ALA A O 1
ATOM 613 N N . GLU A 1 84 ? -7.152 4.703 8.379 1.00 91.94 84 GLU A N 1
ATOM 614 C CA . GLU A 1 84 ? -7.817 5.933 8.819 1.00 91.94 84 GLU A CA 1
ATOM 615 C C . GLU A 1 84 ? -9.292 5.708 9.132 1.00 91.94 84 GLU A C 1
ATOM 617 O O . GLU A 1 84 ? -9.766 6.172 10.166 1.00 91.94 84 GLU A O 1
ATOM 622 N N . GLY A 1 85 ? -9.997 4.913 8.326 1.00 91.69 85 GLY A N 1
ATOM 623 C CA . GLY A 1 85 ? -11.383 4.530 8.586 1.00 91.69 85 GLY A CA 1
ATOM 624 C C . GLY A 1 85 ? -11.556 3.860 9.951 1.00 91.69 85 GLY A C 1
ATOM 625 O O . GLY A 1 85 ? -12.481 4.196 10.689 1.00 91.69 85 GLY A O 1
ATOM 626 N N . ILE A 1 86 ? -10.621 2.984 10.343 1.00 90.69 86 ILE A N 1
ATOM 627 C CA . ILE A 1 86 ? -10.613 2.377 11.684 1.00 90.69 86 ILE A CA 1
ATOM 628 C C . ILE A 1 86 ? -10.439 3.445 12.776 1.00 90.69 86 ILE A C 1
ATOM 630 O O . ILE A 1 86 ? -11.122 3.387 13.796 1.00 90.69 86 ILE A O 1
ATOM 634 N N . GLN A 1 87 ? -9.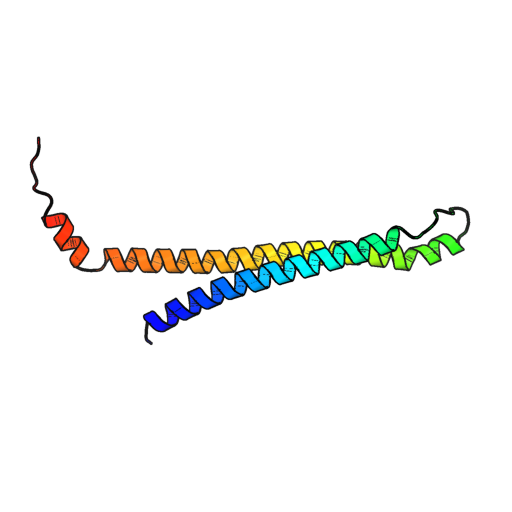552 4.427 12.585 1.00 90.75 87 GLN A N 1
ATOM 635 C CA . GLN A 1 87 ? -9.336 5.494 13.574 1.00 90.75 87 GLN A CA 1
ATOM 636 C C . GLN A 1 87 ? -10.561 6.396 13.719 1.00 90.75 87 GLN A C 1
ATOM 638 O O . GLN A 1 87 ? -10.956 6.704 14.841 1.00 90.75 87 GLN A O 1
ATOM 643 N N . VAL A 1 88 ? -11.189 6.772 12.603 1.00 91.56 88 VAL A N 1
ATOM 644 C CA . VAL A 1 88 ? -12.421 7.568 12.605 1.00 91.56 88 VAL A CA 1
ATOM 645 C C . VAL A 1 88 ? -13.537 6.821 13.330 1.00 91.56 88 VAL A C 1
ATOM 647 O O . VAL A 1 88 ? -14.194 7.395 14.196 1.00 91.56 88 VAL A O 1
ATOM 650 N N . PHE A 1 89 ? -13.718 5.529 13.042 1.00 90.25 89 PHE A N 1
ATOM 651 C CA . PHE A 1 89 ? -14.722 4.708 13.717 1.00 90.25 89 PHE A CA 1
ATOM 652 C C . PHE A 1 89 ? -14.500 4.654 15.236 1.00 90.25 89 PHE A C 1
ATOM 654 O O . PHE A 1 89 ? -15.437 4.856 16.008 1.00 90.25 89 PHE A O 1
ATOM 661 N N . LEU A 1 90 ? -13.252 4.451 15.672 1.00 88.25 90 LEU A N 1
ATOM 662 C CA . LEU A 1 90 ? -12.902 4.450 17.093 1.00 88.25 90 LEU A CA 1
ATOM 663 C C . LEU A 1 90 ? -13.149 5.812 17.757 1.00 88.25 90 LEU A C 1
ATOM 665 O O . LEU A 1 90 ? -13.658 5.854 18.875 1.00 88.25 90 LEU A O 1
ATOM 669 N N . ALA A 1 91 ? -12.844 6.918 17.073 1.00 86.88 91 ALA A N 1
ATOM 670 C CA . ALA A 1 91 ? -13.090 8.263 17.591 1.00 86.88 91 ALA A CA 1
ATOM 671 C C . ALA A 1 91 ? -14.593 8.554 17.758 1.00 86.88 91 ALA A C 1
ATOM 673 O O . ALA A 1 91 ? -15.005 9.153 18.752 1.00 86.88 91 ALA A O 1
ATOM 674 N N . ILE A 1 92 ? -15.430 8.096 16.819 1.00 88.69 92 ILE A N 1
ATOM 675 C CA . ILE A 1 92 ? -16.894 8.197 16.928 1.00 88.69 92 ILE A CA 1
ATOM 676 C C . ILE A 1 92 ? -17.397 7.386 18.128 1.00 88.69 92 ILE A C 1
ATOM 678 O O . ILE A 1 92 ? -18.230 7.868 18.899 1.00 88.69 92 ILE A O 1
ATOM 682 N N . GLU A 1 93 ? -16.883 6.170 18.312 1.00 87.31 93 GLU A N 1
ATOM 683 C CA . GLU A 1 93 ? -17.262 5.310 19.431 1.00 87.31 93 GLU A CA 1
ATOM 684 C C . GLU A 1 93 ? -16.873 5.929 20.786 1.00 87.31 93 GLU A C 1
ATOM 686 O O . GLU A 1 93 ? -17.677 5.936 21.721 1.00 87.31 93 GLU A O 1
ATOM 691 N N . GLU A 1 94 ? -15.675 6.505 20.889 1.00 84.50 94 GLU A N 1
ATOM 692 C CA . GLU A 1 94 ? -15.198 7.177 22.101 1.00 84.50 94 GLU A CA 1
ATOM 693 C C . GLU A 1 94 ? -16.024 8.429 22.436 1.00 84.50 94 GLU A C 1
ATOM 695 O O . GLU A 1 94 ? -16.474 8.584 23.576 1.00 84.50 94 GLU A O 1
ATOM 700 N N . ASN A 1 95 ? -16.322 9.264 21.436 1.00 84.62 95 ASN A N 1
ATOM 701 C CA . ASN A 1 95 ? -17.180 10.442 21.600 1.00 84.62 95 ASN A CA 1
ATOM 702 C C . ASN A 1 95 ? -18.619 10.074 21.983 1.00 84.62 95 ASN A C 1
ATOM 704 O O . ASN A 1 95 ? -19.247 10.752 22.791 1.00 84.62 95 ASN A O 1
ATOM 708 N N . THR A 1 96 ? -19.155 8.978 21.448 1.00 85.00 96 THR A N 1
ATOM 709 C CA . THR A 1 96 ? -20.510 8.531 21.799 1.00 85.00 96 THR A CA 1
ATOM 710 C C . THR A 1 96 ? -20.571 8.048 23.251 1.00 85.00 96 THR A C 1
ATOM 712 O O . THR A 1 96 ? -21.509 8.369 23.986 1.00 85.00 96 THR A O 1
ATOM 715 N N . ARG A 1 97 ? -19.542 7.322 23.709 1.00 78.81 97 ARG A N 1
ATOM 716 C CA . ARG A 1 97 ? -19.462 6.850 25.099 1.00 78.81 97 ARG A CA 1
ATOM 717 C C . ARG A 1 97 ? -19.351 7.996 26.094 1.00 78.81 97 ARG A C 1
ATOM 719 O O . ARG A 1 97 ? -20.020 7.946 27.126 1.00 78.81 97 ARG A O 1
ATOM 726 N N . SER A 1 98 ? -18.551 9.019 25.796 1.00 75.88 98 SER A N 1
ATOM 727 C CA . SER A 1 98 ? -18.373 10.163 26.695 1.00 75.88 98 SER A CA 1
ATOM 728 C C . SER A 1 98 ? -19.691 10.911 26.927 1.00 75.88 98 SER A C 1
ATOM 730 O O . SER A 1 98 ? -20.019 11.217 28.074 1.00 75.88 98 SER A O 1
ATOM 732 N N . ILE A 1 99 ? -20.503 11.084 25.880 1.00 74.88 99 ILE A N 1
ATOM 733 C CA . ILE A 1 99 ? -21.826 11.724 25.956 1.00 74.88 99 ILE A CA 1
ATOM 734 C C . ILE A 1 99 ? -22.821 10.878 26.766 1.00 74.88 99 ILE A C 1
ATOM 736 O O . ILE A 1 99 ? -23.595 11.418 27.551 1.00 74.88 99 ILE A O 1
ATOM 740 N N . SER A 1 100 ? -22.786 9.550 26.628 1.00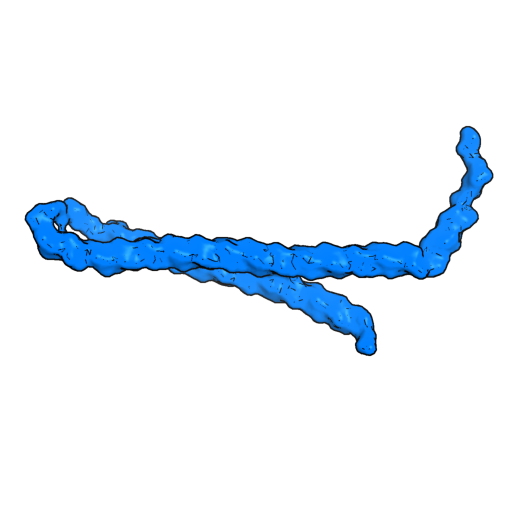 64.69 100 SER A N 1
ATOM 741 C CA . SER A 1 100 ? -23.714 8.652 27.337 1.00 64.69 100 SER A CA 1
ATOM 742 C C . SER A 1 100 ? -23.413 8.449 28.831 1.00 64.69 100 SER A C 1
ATOM 744 O O . SER A 1 100 ? -24.215 7.838 29.538 1.00 64.69 100 SER A O 1
ATOM 746 N N . THR A 1 101 ? -22.268 8.927 29.339 1.00 59.84 101 THR A N 1
ATOM 747 C CA . THR A 1 101 ? -21.933 8.767 30.763 1.00 5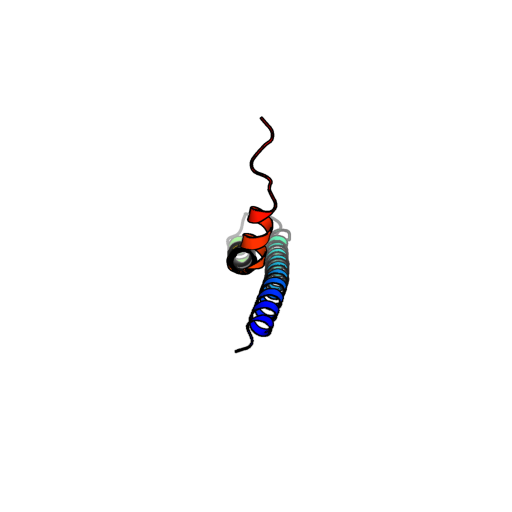9.84 101 THR A CA 1
ATOM 748 C C . THR A 1 101 ? -22.605 9.841 31.639 1.00 59.84 101 THR A C 1
ATOM 750 O O . THR A 1 101 ? -22.514 11.027 31.322 1.00 59.84 101 THR A O 1
ATOM 753 N N . PRO A 1 102 ? -23.204 9.484 32.800 1.00 57.91 102 PRO A N 1
ATOM 754 C CA . PRO A 1 102 ? -23.944 10.412 33.679 1.00 57.91 102 PRO A CA 1
ATOM 755 C C . PRO A 1 102 ? -23.151 11.644 34.150 1.00 57.91 102 PRO A C 1
ATOM 757 O O . PRO A 1 102 ? -23.725 12.652 34.556 1.00 57.91 102 PRO A O 1
ATOM 760 N N . LYS A 1 103 ? -21.816 11.587 34.080 1.00 53.72 103 LYS A N 1
ATOM 761 C CA . LYS A 1 103 ? -20.916 12.690 34.432 1.00 53.72 103 LYS A CA 1
ATOM 762 C C . LYS A 1 103 ? -21.081 13.913 33.514 1.00 53.72 103 LYS A C 1
ATOM 764 O O . LYS A 1 103 ? -20.846 15.026 33.972 1.00 53.72 103 LYS A O 1
ATOM 769 N N . ALA A 1 104 ? -21.521 13.729 32.265 1.00 53.31 104 ALA A N 1
ATOM 770 C CA . ALA A 1 104 ? -21.844 14.832 31.356 1.00 53.31 104 ALA A CA 1
ATOM 771 C C . ALA A 1 104 ? -23.147 15.555 31.755 1.00 53.31 104 ALA A C 1
ATOM 773 O O . ALA A 1 104 ? -23.220 16.779 31.665 1.00 53.31 104 ALA A O 1
ATOM 774 N N . ALA A 1 105 ? -24.138 14.827 32.286 1.00 53.69 105 ALA A N 1
ATOM 775 C CA . ALA A 1 105 ? -25.374 15.415 32.807 1.00 53.69 105 ALA A CA 1
ATOM 776 C C . ALA A 1 105 ? -25.119 16.254 34.076 1.00 53.69 105 ALA A C 1
ATOM 778 O O . ALA A 1 105 ? -25.611 17.372 34.186 1.00 53.69 105 ALA A O 1
ATOM 779 N N . ALA A 1 106 ? -24.259 15.774 34.982 1.00 54.53 106 ALA A N 1
ATOM 780 C CA . ALA A 1 106 ? -23.902 16.493 36.211 1.00 54.53 106 ALA A CA 1
ATOM 781 C C . ALA A 1 106 ? -22.992 17.724 35.991 1.00 54.53 106 ALA A C 1
ATOM 783 O O . ALA A 1 106 ? -22.899 18.591 36.860 1.00 54.53 106 ALA A O 1
ATOM 784 N N . ALA A 1 107 ? -22.290 17.812 34.854 1.00 57.16 107 ALA A N 1
ATOM 785 C CA . ALA A 1 107 ? -21.473 18.978 34.508 1.00 57.16 107 ALA A CA 1
ATOM 786 C C . ALA A 1 107 ? -22.317 20.135 33.943 1.00 57.16 107 ALA A C 1
ATOM 788 O O . ALA A 1 107 ? -21.984 21.293 34.176 1.00 57.16 107 ALA A O 1
ATOM 789 N N . ASN A 1 108 ? -23.422 19.822 33.259 1.00 54.16 108 ASN A N 1
ATOM 790 C CA . ASN A 1 108 ? -24.333 20.815 32.682 1.00 54.16 108 ASN A CA 1
ATOM 791 C C . ASN A 1 108 ? -25.290 21.424 33.728 1.00 54.16 108 ASN A C 1
ATOM 793 O O . ASN A 1 108 ? -25.814 22.514 33.544 1.00 54.16 108 ASN A O 1
ATOM 797 N N . GLU A 1 109 ? -25.479 20.751 34.866 1.00 53.12 109 GLU A N 1
ATOM 798 C CA . GLU A 1 109 ? -26.267 21.260 35.999 1.00 53.12 109 GLU A CA 1
ATOM 799 C C . GLU A 1 109 ? -25.490 22.281 36.859 1.00 53.12 109 GLU A C 1
ATOM 801 O O . GLU A 1 109 ? -26.070 23.012 37.657 1.00 53.12 109 GLU A O 1
ATOM 806 N N . LYS A 1 110 ? -24.162 22.373 36.684 1.00 54.75 110 LYS A N 1
ATOM 807 C CA . LYS A 1 110 ? -23.296 23.337 37.386 1.00 54.75 110 LYS A CA 1
ATOM 808 C C . LYS A 1 110 ? -23.036 24.629 36.613 1.00 54.75 110 LYS A C 1
ATOM 810 O O . LYS A 1 110 ? -22.234 25.441 37.071 1.00 54.75 110 LYS A O 1
ATOM 815 N N . THR A 1 111 ? -23.690 24.850 35.476 1.00 57.97 111 THR A N 1
ATOM 816 C CA . THR A 1 111 ? -23.730 26.178 34.858 1.00 57.97 111 THR A CA 1
ATOM 817 C C . THR A 1 111 ? -24.866 26.952 35.527 1.00 57.97 111 THR A C 1
ATOM 819 O O . THR A 1 111 ? -26.027 26.647 35.256 1.00 57.97 111 THR A O 1
ATOM 822 N N . PRO A 1 112 ? -24.592 27.907 36.440 1.00 52.78 112 PRO A N 1
ATOM 823 C CA . PRO A 1 112 ? -25.657 28.716 37.007 1.00 52.78 112 PRO A CA 1
ATOM 824 C C . PRO A 1 112 ? -26.348 29.460 35.865 1.00 52.78 112 PRO A C 1
ATOM 826 O O . PRO A 1 112 ? -25.726 30.230 35.131 1.00 52.78 112 PRO A O 1
ATOM 829 N N . ALA A 1 113 ? -27.641 29.192 35.709 1.00 57.69 113 ALA A N 1
ATOM 830 C CA . ALA A 1 113 ? -28.536 30.005 34.912 1.00 57.69 113 ALA A CA 1
ATOM 831 C C . ALA A 1 113 ? -28.538 31.418 35.510 1.00 57.69 113 ALA A C 1
ATOM 833 O O . ALA A 1 113 ? -29.212 31.674 36.504 1.00 57.69 113 ALA A O 1
ATOM 834 N N . GLY A 1 114 ? -27.733 32.315 34.949 1.00 56.03 114 GLY A N 1
ATOM 835 C CA . GLY A 1 114 ? -27.712 33.711 35.364 1.00 56.03 114 GLY A CA 1
ATOM 836 C C . GLY A 1 114 ? -26.327 34.328 35.346 1.00 56.03 114 GLY A C 1
ATOM 837 O O . GLY A 1 114 ? -25.696 34.455 36.389 1.00 56.03 114 GLY A O 1
ATOM 838 N N . VAL A 1 115 ? -25.911 34.804 34.176 1.00 51.09 115 VAL A N 1
ATOM 839 C CA . VAL A 1 115 ? -25.294 36.130 34.077 1.00 51.09 115 VAL A CA 1
ATOM 840 C C . VAL A 1 115 ? -25.939 36.794 32.864 1.00 51.09 115 VAL A C 1
ATOM 842 O O . VAL A 1 115 ? -25.754 36.340 31.735 1.00 51.09 115 VAL A O 1
ATOM 845 N N . ALA A 1 116 ? -26.805 37.761 33.163 1.00 49.50 116 ALA A N 1
ATOM 846 C CA . ALA A 1 116 ? -27.372 38.714 32.217 1.00 49.50 116 ALA A CA 1
ATOM 847 C C . ALA A 1 116 ? -26.297 39.681 31.707 1.00 49.50 116 ALA A C 1
ATOM 849 O O . ALA A 1 116 ? -25.308 39.893 32.449 1.00 49.50 116 ALA A O 1
#

Sequence (116 aa):
MDVSRSVRRLQSISVGLRWVAWIVLVVAVIAAITGAQAISFVPVDVDSVSSILARLPILGGATTGILVFLAGLVQWVVLLALAEGIQVFLAIEENTRSISTPKAAAANEKTPAGVA

Foldseek 3Di:
DPPVVVLVVLLVVLVVLLVVLVVLLVVLVVLQVQLVVLQPPDDPPPPDPVSVVVCVVSVVSNVVSVVSNVVSVVSSVVSNVSSVVSVVVSVVVVVVVVCPDCVVVVVVVPPPPDDD

Radius of gyration: 27.43 Å; chains: 1; bounding box: 50×48×76 Å